Protein AF-A0A945P947-F1 (afdb_monomer_lite)

Radius of gyration: 32.96 Å; chains: 1; bounding box: 77×30×85 Å

Structure (mmCIF, N/CA/C/O backbone):
data_AF-A0A945P947-F1
#
_entry.id   AF-A0A945P947-F1
#
loop_
_atom_site.group_PDB
_atom_site.id
_atom_site.type_symbol
_atom_site.label_atom_id
_atom_site.label_alt_id
_atom_site.label_comp_id
_atom_site.label_asym_id
_atom_site.label_entity_id
_atom_site.label_seq_id
_atom_site.pdbx_PDB_ins_code
_atom_site.Cartn_x
_atom_site.Cartn_y
_atom_site.Cartn_z
_atom_site.occupancy
_atom_site.B_iso_or_equiv
_atom_site.auth_seq_id
_atom_site.auth_comp_id
_atom_site.auth_asym_id
_atom_site.auth_atom_id
_atom_site.pdbx_PDB_model_num
ATOM 1 N N . MET A 1 1 ? 54.259 -6.632 -53.628 1.00 51.34 1 MET A N 1
ATOM 2 C CA . MET A 1 1 ? 53.324 -6.296 -52.530 1.00 51.34 1 MET A CA 1
ATOM 3 C C . MET A 1 1 ? 52.257 -5.365 -53.090 1.00 51.34 1 MET A C 1
ATOM 5 O O . MET A 1 1 ? 52.629 -4.283 -53.533 1.00 51.34 1 MET A O 1
ATOM 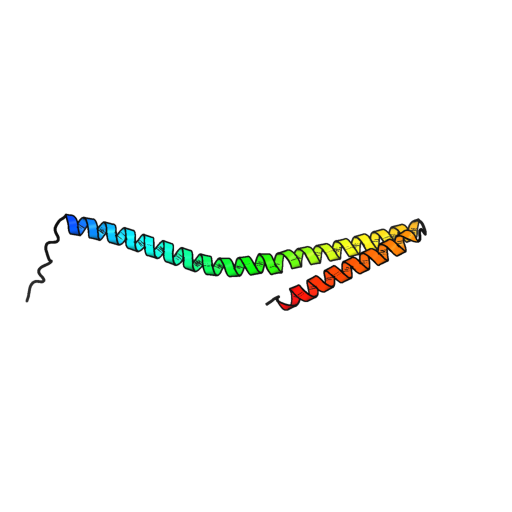9 N N . PRO A 1 2 ? 50.979 -5.766 -53.187 1.00 54.94 2 PRO A N 1
ATOM 10 C CA . PRO A 1 2 ? 49.952 -4.873 -53.705 1.00 54.94 2 PRO A CA 1
ATOM 11 C C . PRO A 1 2 ? 49.639 -3.805 -52.649 1.00 54.94 2 PRO A C 1
ATOM 13 O O . PRO A 1 2 ? 49.254 -4.112 -51.524 1.00 54.94 2 PRO A O 1
ATOM 16 N N . SER A 1 3 ? 49.869 -2.545 -53.012 1.00 59.94 3 SER A N 1
ATOM 17 C CA . SER A 1 3 ? 49.513 -1.374 -52.213 1.00 59.94 3 SER A CA 1
ATOM 18 C C . SER A 1 3 ? 47.988 -1.275 -52.119 1.00 59.94 3 SER A C 1
ATOM 20 O O . SER A 1 3 ? 47.303 -1.164 -53.139 1.00 59.94 3 SER A O 1
ATOM 22 N N . LEU A 1 4 ? 47.456 -1.336 -50.896 1.00 59.16 4 LEU A N 1
ATOM 23 C CA . LEU A 1 4 ? 46.057 -1.045 -50.591 1.00 59.16 4 LEU A CA 1
ATOM 24 C C 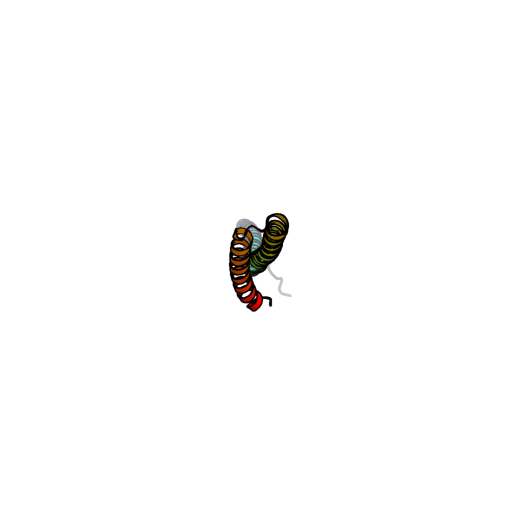. LEU A 1 4 ? 45.778 0.425 -50.931 1.00 59.16 4 LEU A C 1
ATOM 26 O O . LEU A 1 4 ? 46.050 1.331 -50.145 1.00 59.16 4 LEU A O 1
ATOM 30 N N . LYS A 1 5 ? 45.245 0.668 -52.132 1.00 57.97 5 LYS A N 1
ATOM 31 C CA . LYS A 1 5 ? 44.724 1.978 -52.525 1.00 57.97 5 LYS A CA 1
ATOM 32 C C . LYS A 1 5 ? 43.517 2.297 -51.647 1.00 57.97 5 LYS A C 1
ATOM 34 O O . LYS A 1 5 ? 42.447 1.724 -51.833 1.00 57.97 5 LYS A O 1
ATOM 39 N N . MET A 1 6 ? 43.688 3.219 -50.702 1.00 62.28 6 MET A N 1
ATOM 40 C CA . MET A 1 6 ? 42.568 3.796 -49.963 1.00 62.28 6 MET A CA 1
ATOM 41 C C . MET A 1 6 ? 41.689 4.582 -50.950 1.00 62.28 6 MET A C 1
ATOM 43 O O . MET A 1 6 ? 42.194 5.505 -51.597 1.00 62.28 6 MET A O 1
ATOM 47 N N . PRO A 1 7 ? 40.402 4.232 -51.117 1.00 63.53 7 PRO A N 1
ATOM 48 C CA . PRO A 1 7 ? 39.514 4.963 -52.011 1.00 63.53 7 PRO A CA 1
ATOM 49 C C . PRO A 1 7 ? 39.389 6.418 -51.540 1.00 63.53 7 PRO A C 1
ATOM 51 O O . PRO A 1 7 ? 39.081 6.689 -50.378 1.00 63.53 7 PRO A O 1
ATOM 54 N N . SER A 1 8 ? 39.644 7.369 -52.441 1.00 62.94 8 SER A N 1
ATOM 55 C CA . SER A 1 8 ? 39.543 8.807 -52.186 1.00 62.94 8 SER A CA 1
ATOM 56 C C . SER A 1 8 ? 38.076 9.220 -52.031 1.00 62.94 8 SER A C 1
ATOM 58 O O . SER A 1 8 ? 37.410 9.679 -52.959 1.00 62.94 8 SER A O 1
ATOM 60 N N . LEU A 1 9 ? 37.541 9.036 -50.825 1.00 60.78 9 LEU A N 1
ATOM 61 C CA . LEU A 1 9 ? 36.205 9.496 -50.466 1.00 60.78 9 LEU A CA 1
ATOM 62 C C . LEU A 1 9 ? 36.132 11.023 -50.621 1.00 60.78 9 LEU A C 1
ATOM 64 O O . LEU A 1 9 ? 36.855 11.765 -49.951 1.00 60.78 9 LEU A O 1
ATOM 68 N N . LYS A 1 10 ? 35.235 11.492 -51.500 1.00 72.94 10 LYS A N 1
ATOM 69 C CA . LYS A 1 10 ? 34.895 12.917 -51.661 1.00 72.94 10 LYS A CA 1
ATOM 70 C C . LYS A 1 10 ? 34.604 13.520 -50.279 1.00 72.94 10 LYS A C 1
ATOM 72 O O . LYS A 1 10 ? 34.010 12.848 -49.441 1.00 72.94 10 LYS A O 1
ATOM 77 N N . ILE A 1 11 ? 34.953 14.787 -50.048 1.00 73.31 11 ILE A N 1
ATOM 78 C CA . ILE A 1 11 ? 34.760 15.495 -48.759 1.00 73.31 11 ILE A CA 1
ATOM 79 C C . ILE A 1 11 ? 33.337 15.297 -48.196 1.00 73.31 11 ILE A C 1
ATOM 81 O O . ILE A 1 11 ? 33.167 15.050 -47.004 1.00 73.31 11 ILE A O 1
ATOM 85 N N . LYS A 1 12 ? 32.327 15.275 -49.077 1.00 70.81 12 LYS A N 1
ATOM 86 C CA . LYS A 1 12 ? 30.926 14.964 -48.741 1.00 70.81 12 LYS A CA 1
ATOM 87 C C . LYS A 1 12 ? 30.726 13.579 -48.093 1.00 70.81 12 LYS A C 1
ATOM 89 O O . LYS A 1 12 ? 29.933 13.454 -47.171 1.00 70.81 12 LYS A O 1
ATOM 94 N N . GLY A 1 13 ? 31.452 12.550 -48.533 1.00 75.81 13 GLY A N 1
ATOM 95 C CA . GLY A 1 13 ? 31.393 11.196 -47.968 1.00 75.81 13 GLY A CA 1
ATOM 96 C C . GLY A 1 13 ? 32.043 11.085 -46.586 1.00 75.81 13 GLY A C 1
ATOM 97 O O . GLY A 1 13 ? 31.527 10.377 -45.729 1.00 75.81 13 GLY A O 1
ATOM 98 N N . ARG A 1 14 ? 33.122 11.838 -46.332 1.00 77.00 14 ARG A N 1
ATOM 99 C CA . ARG A 1 14 ? 33.752 11.905 -44.999 1.00 77.00 14 ARG A CA 1
ATOM 100 C C . ARG A 1 14 ? 32.850 12.613 -43.984 1.00 77.00 14 ARG A C 1
ATOM 102 O O . ARG A 1 14 ? 32.738 12.148 -42.854 1.00 77.00 14 ARG A O 1
ATOM 109 N N . LEU A 1 15 ? 32.173 13.686 -44.404 1.00 85.25 15 LEU A N 1
ATOM 110 C CA . LEU A 1 15 ? 31.216 14.418 -43.567 1.00 85.25 15 LEU A CA 1
ATOM 111 C C . LEU A 1 15 ? 29.977 13.571 -43.237 1.00 85.25 15 LEU A C 1
ATOM 113 O O . LEU A 1 15 ? 29.625 13.431 -42.069 1.00 85.25 15 LEU A O 1
ATOM 117 N N . ASN A 1 16 ? 29.361 12.947 -44.246 1.00 86.50 16 ASN A N 1
ATOM 118 C CA . ASN A 1 16 ? 28.184 12.097 -44.042 1.00 86.50 16 ASN A CA 1
ATOM 119 C C . ASN A 1 16 ? 28.508 10.830 -43.240 1.00 86.50 16 ASN A C 1
ATOM 121 O O . ASN A 1 16 ? 27.675 10.384 -42.460 1.00 86.50 16 ASN A O 1
ATOM 125 N N . GLY A 1 17 ? 29.712 10.266 -43.391 1.00 87.88 17 GLY A N 1
ATOM 126 C CA . GLY A 1 17 ? 30.159 9.123 -42.592 1.00 87.88 17 GLY A CA 1
ATOM 127 C C . GLY A 1 17 ? 30.305 9.469 -41.108 1.00 87.88 17 GLY A C 1
ATOM 128 O O . GLY A 1 17 ? 29.803 8.736 -40.260 1.00 87.88 17 GLY A O 1
ATOM 129 N N . GLY A 1 18 ? 30.924 10.614 -40.794 1.00 86.44 18 GLY A N 1
ATOM 130 C CA . GLY A 1 18 ? 31.047 11.094 -39.415 1.00 86.44 18 GLY A CA 1
ATOM 131 C C . GLY A 1 18 ? 29.692 11.421 -38.786 1.00 86.44 18 GLY A C 1
ATOM 132 O O . GLY A 1 18 ? 29.398 10.970 -37.683 1.00 86.44 18 GLY A O 1
ATOM 133 N N . PHE A 1 19 ? 28.833 12.138 -39.515 1.00 91.50 19 PHE A N 1
ATOM 134 C CA . PHE A 1 19 ? 27.478 12.448 -39.055 1.00 91.50 19 PHE A CA 1
ATOM 135 C C . PHE A 1 19 ? 26.636 11.179 -38.856 1.00 91.50 19 PHE A C 1
ATOM 137 O O . PHE A 1 19 ? 25.988 11.018 -37.825 1.00 91.50 19 PHE A O 1
ATOM 144 N N . GLY A 1 20 ? 26.713 10.230 -39.792 1.00 94.31 20 GLY A N 1
ATOM 145 C CA . GLY A 1 20 ? 26.027 8.944 -39.696 1.00 94.31 20 GLY A CA 1
ATOM 146 C C . GLY A 1 20 ? 26.479 8.112 -38.496 1.00 94.31 20 GLY A C 1
ATOM 147 O O . GLY A 1 20 ? 25.640 7.518 -37.825 1.00 94.31 20 GLY A O 1
ATOM 148 N N . ALA A 1 21 ? 27.776 8.116 -38.174 1.00 93.25 21 ALA A N 1
ATOM 149 C CA . ALA A 1 21 ? 28.295 7.438 -36.988 1.00 93.25 21 ALA A CA 1
ATOM 150 C C . ALA A 1 21 ? 27.723 8.037 -35.691 1.00 93.25 21 ALA A C 1
ATOM 152 O O . ALA A 1 21 ? 27.291 7.292 -34.814 1.00 93.25 21 ALA A O 1
ATOM 153 N N . VAL A 1 22 ? 27.642 9.368 -35.591 1.00 94.81 22 VAL A N 1
ATOM 154 C CA . VAL A 1 22 ? 27.031 10.043 -34.431 1.00 94.81 22 VAL A CA 1
ATOM 155 C C . VAL A 1 22 ? 25.541 9.707 -34.322 1.00 94.81 22 VAL A C 1
ATOM 157 O O . VAL A 1 22 ? 25.075 9.347 -33.241 1.00 94.81 22 VAL A O 1
ATOM 160 N N . CYS A 1 23 ? 24.799 9.748 -35.433 1.00 95.06 23 CYS A N 1
ATOM 161 C CA . CYS A 1 23 ? 23.389 9.352 -35.458 1.00 95.06 23 CYS A CA 1
ATOM 162 C C . CYS A 1 23 ? 23.186 7.886 -35.050 1.00 95.06 23 CYS A C 1
ATOM 164 O O . CYS A 1 23 ? 22.244 7.579 -34.323 1.00 95.06 23 CYS A O 1
ATOM 166 N N . MET A 1 24 ? 24.070 6.986 -35.483 1.00 95.50 24 MET A N 1
ATOM 167 C CA . MET A 1 24 ? 24.011 5.567 -35.137 1.00 95.50 24 MET A CA 1
ATOM 168 C C . MET A 1 24 ? 24.242 5.339 -33.641 1.00 95.50 24 MET A C 1
ATOM 170 O O . MET A 1 24 ? 23.483 4.603 -33.015 1.00 95.50 24 MET A O 1
ATOM 174 N N . VAL A 1 25 ? 25.237 6.004 -33.049 1.00 96.06 25 VAL A N 1
ATOM 175 C CA . VAL A 1 25 ? 25.492 5.930 -31.601 1.00 96.06 25 VAL A CA 1
ATOM 176 C C . VAL A 1 25 ? 24.286 6.442 -30.808 1.00 96.06 25 VAL A C 1
ATOM 178 O O . VAL A 1 25 ? 23.862 5.791 -29.854 1.00 96.06 25 VAL A O 1
ATOM 181 N N . LEU A 1 26 ? 23.685 7.558 -31.235 1.00 95.81 26 LEU A N 1
ATOM 182 C CA . LEU A 1 26 ? 22.458 8.093 -30.636 1.00 95.81 26 LEU A CA 1
ATOM 183 C C . LEU A 1 26 ? 21.292 7.099 -30.716 1.00 95.81 26 LEU A C 1
ATOM 185 O O . LEU A 1 26 ? 20.617 6.869 -29.715 1.00 95.81 26 LEU A O 1
ATOM 189 N N . ALA A 1 27 ? 21.074 6.482 -31.878 1.00 95.44 27 ALA A N 1
ATOM 190 C CA . ALA A 1 27 ? 20.004 5.505 -32.068 1.00 95.44 27 ALA A CA 1
ATOM 191 C C . ALA A 1 27 ? 20.177 4.274 -31.162 1.00 95.44 27 ALA A C 1
ATOM 193 O O . ALA A 1 27 ? 19.206 3.810 -30.566 1.00 95.44 27 ALA A O 1
ATOM 194 N N . ILE A 1 28 ? 21.411 3.780 -31.012 1.00 95.88 28 ILE A N 1
ATOM 195 C CA . ILE A 1 28 ? 21.727 2.659 -30.117 1.00 95.88 28 ILE A CA 1
ATOM 196 C C . ILE A 1 28 ? 21.462 3.046 -28.660 1.00 95.88 28 ILE A C 1
ATOM 198 O O . ILE A 1 28 ? 20.789 2.299 -27.954 1.00 95.88 28 ILE A O 1
ATOM 202 N N . LEU A 1 29 ? 21.931 4.216 -28.216 1.00 94.56 29 LEU A N 1
ATOM 203 C CA . LEU A 1 29 ? 21.714 4.700 -26.847 1.00 94.56 29 LEU A CA 1
ATOM 204 C C . LEU A 1 29 ? 20.226 4.806 -26.503 1.00 94.56 29 LEU A C 1
ATOM 206 O O . LEU A 1 29 ? 19.789 4.315 -25.461 1.00 94.56 29 LEU A O 1
ATOM 210 N N . VAL A 1 30 ? 19.438 5.412 -27.392 1.00 93.62 30 VAL A N 1
ATOM 211 C CA . VAL A 1 30 ? 17.986 5.530 -27.213 1.00 93.62 30 VAL A CA 1
ATOM 212 C C . VAL A 1 30 ? 17.327 4.149 -27.196 1.00 93.62 30 VAL A C 1
ATOM 214 O O . VAL A 1 30 ? 16.492 3.886 -26.334 1.00 93.62 30 VAL A O 1
ATOM 217 N N . GLY A 1 31 ? 17.733 3.242 -28.088 1.00 92.19 31 GLY A N 1
ATOM 218 C CA . GLY A 1 31 ? 17.222 1.870 -28.125 1.00 92.19 31 GLY A CA 1
ATOM 219 C C . GLY A 1 31 ? 17.483 1.097 -26.829 1.00 92.19 31 GLY A C 1
ATOM 220 O O . GLY A 1 31 ? 16.561 0.490 -26.284 1.00 92.19 31 GLY A O 1
ATOM 221 N N . VAL A 1 32 ? 18.707 1.171 -26.296 1.00 89.31 32 VAL A N 1
ATOM 222 C CA . VAL A 1 32 ? 19.071 0.555 -25.007 1.00 89.31 32 VAL A CA 1
ATOM 223 C C . VAL A 1 32 ? 18.248 1.158 -23.868 1.00 89.31 32 VAL A C 1
ATOM 225 O O . VAL A 1 32 ? 17.693 0.421 -23.058 1.00 89.31 32 VAL A O 1
ATOM 228 N N . THR A 1 33 ? 18.084 2.482 -23.857 1.00 87.31 33 THR A N 1
ATOM 229 C CA . THR A 1 33 ? 17.301 3.188 -22.831 1.00 87.31 33 THR A CA 1
ATOM 230 C C . THR A 1 33 ? 15.839 2.727 -22.827 1.00 87.31 33 THR A C 1
ATOM 232 O O . THR A 1 33 ? 15.279 2.434 -21.774 1.00 87.31 33 THR A O 1
ATOM 235 N N . ILE A 1 34 ? 15.210 2.598 -24.001 1.00 85.38 34 ILE A N 1
ATOM 236 C CA . ILE A 1 34 ? 13.826 2.108 -24.124 1.00 85.38 34 ILE A CA 1
ATOM 237 C C . ILE A 1 34 ? 13.704 0.654 -23.638 1.00 85.38 34 ILE A C 1
ATOM 239 O O . ILE A 1 34 ? 12.718 0.293 -22.982 1.00 85.38 34 ILE A O 1
ATOM 243 N N . TRP A 1 35 ? 14.704 -0.181 -23.927 1.00 83.12 35 TRP A N 1
ATOM 244 C CA . TRP A 1 35 ? 14.736 -1.562 -23.450 1.00 83.12 35 TRP A CA 1
ATOM 245 C C . TRP A 1 35 ? 14.812 -1.610 -21.917 1.00 83.12 35 TRP A C 1
ATOM 247 O O . TRP A 1 35 ? 13.988 -2.277 -21.285 1.00 83.12 35 TRP A O 1
ATOM 257 N N . GLU A 1 36 ? 15.722 -0.856 -21.298 1.00 75.69 36 GLU A N 1
ATOM 258 C CA . GLU A 1 36 ? 15.841 -0.798 -19.836 1.00 75.69 36 GLU A CA 1
ATOM 259 C C . GLU A 1 36 ? 14.559 -0.284 -19.167 1.00 75.69 36 GLU A C 1
ATOM 261 O O . GLU A 1 36 ? 14.080 -0.890 -18.205 1.00 75.69 36 GLU A O 1
ATOM 266 N N . ILE A 1 37 ? 13.935 0.765 -19.718 1.00 73.94 37 ILE A N 1
ATOM 267 C CA . ILE A 1 37 ? 12.666 1.315 -19.211 1.00 73.94 37 ILE A CA 1
ATOM 268 C C . ILE A 1 37 ? 11.560 0.251 -19.199 1.00 73.94 37 ILE A C 1
ATOM 270 O O . ILE A 1 37 ? 10.776 0.179 -18.251 1.00 73.94 37 ILE A O 1
ATOM 274 N N . SER A 1 38 ? 11.518 -0.626 -20.203 1.00 69.69 38 SER A N 1
ATOM 275 C CA . SER A 1 38 ? 10.533 -1.714 -20.266 1.00 69.69 38 SER A CA 1
ATOM 276 C C . SER A 1 38 ? 10.729 -2.755 -19.151 1.00 69.69 38 SER A C 1
ATOM 278 O O . SER A 1 38 ? 9.762 -3.365 -18.688 1.00 69.69 38 SER A O 1
ATOM 280 N N . GLY A 1 39 ? 11.966 -2.947 -18.679 1.00 62.56 39 GLY A N 1
ATOM 281 C CA . GLY A 1 39 ? 12.270 -3.750 -17.490 1.00 62.56 39 GLY A CA 1
ATOM 282 C C . GLY A 1 39 ? 11.858 -3.051 -16.190 1.00 62.56 39 GLY A C 1
ATOM 283 O O . GLY A 1 39 ? 11.255 -3.674 -15.314 1.00 62.56 39 GLY A O 1
ATOM 284 N N . VAL A 1 40 ? 12.105 -1.741 -16.093 1.00 61.47 40 VAL A N 1
ATOM 285 C CA . VAL A 1 40 ? 11.743 -0.913 -14.929 1.00 61.47 40 VAL A CA 1
ATOM 286 C C . VAL A 1 40 ? 10.227 -0.811 -14.749 1.00 61.47 40 VAL A C 1
ATOM 288 O O . VAL A 1 40 ? 9.747 -0.888 -13.618 1.00 61.47 40 VAL A O 1
ATOM 291 N N . ALA A 1 41 ? 9.455 -0.718 -15.833 1.00 60.06 41 ALA A N 1
ATOM 292 C CA . ALA A 1 41 ? 7.993 -0.660 -15.776 1.00 60.06 41 ALA A CA 1
ATOM 293 C C . ALA A 1 41 ? 7.381 -1.877 -1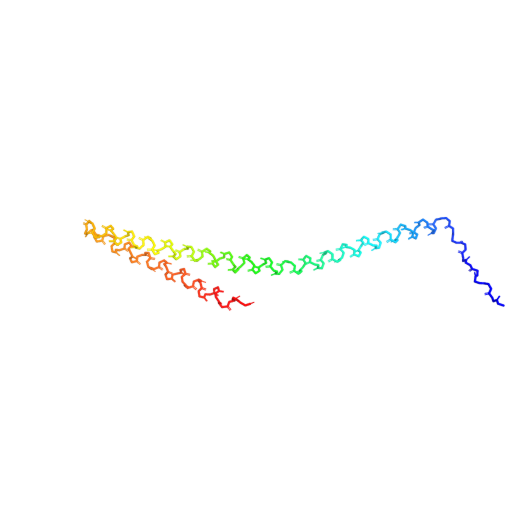5.053 1.00 60.06 41 ALA A C 1
ATOM 295 O O . ALA A 1 41 ? 6.482 -1.718 -14.227 1.00 60.06 41 ALA A O 1
ATOM 296 N N . LYS A 1 42 ? 7.924 -3.083 -15.275 1.00 58.34 42 LYS A N 1
ATOM 297 C CA . LYS A 1 42 ? 7.466 -4.318 -14.607 1.00 58.34 42 LYS A CA 1
ATOM 298 C C . LYS A 1 42 ? 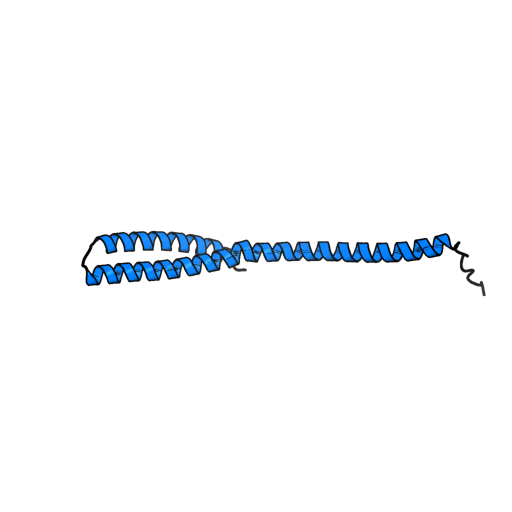7.763 -4.329 -13.104 1.00 58.34 42 LYS A C 1
ATOM 300 O O . LYS A 1 42 ? 6.984 -4.877 -12.326 1.00 58.34 42 LYS A O 1
ATOM 305 N N . ILE A 1 43 ? 8.875 -3.725 -12.687 1.00 59.25 43 ILE A N 1
ATOM 306 C CA . ILE A 1 43 ? 9.246 -3.599 -11.269 1.00 59.25 43 ILE A CA 1
ATOM 307 C C . ILE A 1 43 ? 8.370 -2.544 -10.587 1.00 59.25 43 ILE A C 1
ATOM 309 O O . ILE A 1 43 ? 7.876 -2.774 -9.484 1.00 59.25 43 ILE A O 1
ATOM 313 N N . ASN A 1 44 ? 8.128 -1.416 -11.260 1.00 56.22 44 ASN A N 1
ATOM 314 C CA . ASN A 1 44 ? 7.272 -0.345 -10.751 1.00 56.22 44 ASN A CA 1
ATOM 315 C C . ASN A 1 44 ? 5.832 -0.837 -10.533 1.00 56.22 44 ASN A C 1
ATOM 317 O O . ASN A 1 44 ? 5.248 -0.586 -9.482 1.00 56.22 44 ASN A O 1
ATOM 321 N N . GLN A 1 45 ? 5.313 -1.646 -11.462 1.00 59.56 45 GLN A N 1
ATOM 322 C CA . GLN A 1 45 ? 3.991 -2.255 -11.341 1.00 59.56 45 GLN A CA 1
ATOM 323 C C . GLN A 1 45 ? 3.873 -3.158 -10.099 1.00 59.56 45 GLN A C 1
ATOM 325 O O . GLN A 1 45 ? 2.926 -3.021 -9.335 1.00 59.56 45 GLN A O 1
ATOM 330 N N . ARG A 1 46 ? 4.880 -3.995 -9.793 1.00 59.53 46 ARG A N 1
ATOM 331 C CA . ARG A 1 46 ? 4.890 -4.788 -8.543 1.00 59.53 46 ARG A CA 1
ATOM 332 C C . ARG A 1 46 ? 4.944 -3.925 -7.277 1.00 59.53 46 ARG A C 1
ATOM 334 O O . ARG A 1 46 ? 4.399 -4.314 -6.248 1.00 59.53 46 ARG A O 1
ATOM 341 N N . ILE A 1 47 ? 5.621 -2.776 -7.308 1.00 57.97 47 ILE A N 1
ATOM 342 C CA . ILE A 1 47 ? 5.689 -1.876 -6.146 1.00 57.97 47 ILE A CA 1
ATOM 343 C C . ILE A 1 47 ? 4.318 -1.244 -5.885 1.00 57.97 47 ILE A C 1
ATOM 345 O O . ILE A 1 47 ? 3.854 -1.260 -4.741 1.00 57.97 47 ILE A O 1
ATOM 349 N N . VAL A 1 48 ? 3.668 -0.739 -6.934 1.00 61.06 48 VAL A N 1
ATOM 350 C CA . VAL A 1 48 ? 2.358 -0.083 -6.843 1.00 61.06 48 VAL A CA 1
ATOM 351 C C . VAL A 1 48 ? 1.255 -1.084 -6.499 1.00 61.06 48 VAL A C 1
ATOM 353 O O . VAL A 1 48 ? 0.476 -0.824 -5.587 1.00 61.06 48 VAL A O 1
ATOM 356 N N . ASP A 1 49 ? 1.235 -2.251 -7.140 1.00 63.34 49 ASP A N 1
ATOM 357 C CA . ASP A 1 49 ? 0.117 -3.195 -7.013 1.00 63.34 49 ASP A CA 1
ATOM 358 C C . ASP A 1 49 ? 0.229 -4.121 -5.794 1.00 63.34 49 ASP A C 1
ATOM 360 O O . ASP A 1 49 ? -0.759 -4.734 -5.393 1.00 63.34 49 ASP A O 1
ATOM 364 N N . LEU A 1 50 ? 1.410 -4.223 -5.173 1.00 63.91 50 LEU A N 1
ATOM 365 C CA . LEU A 1 50 ? 1.635 -5.151 -4.063 1.00 63.91 50 LEU A CA 1
ATOM 366 C C . LEU A 1 50 ? 2.095 -4.461 -2.778 1.00 63.91 50 LEU A C 1
ATOM 368 O O . LEU A 1 50 ? 1.506 -4.672 -1.719 1.00 63.91 50 LEU A O 1
ATOM 372 N N . ARG A 1 51 ? 3.141 -3.626 -2.830 1.00 67.69 51 ARG A N 1
ATOM 373 C CA . ARG A 1 51 ? 3.779 -3.089 -1.611 1.00 67.69 51 ARG A CA 1
ATOM 374 C C . ARG A 1 51 ? 3.014 -1.919 -1.002 1.00 67.69 51 ARG A C 1
ATOM 376 O O . ARG A 1 51 ? 2.896 -1.846 0.224 1.00 67.69 51 ARG A O 1
ATOM 383 N N . VAL A 1 52 ? 2.465 -1.042 -1.841 1.00 75.25 52 VAL A N 1
ATOM 384 C CA . VAL A 1 52 ? 1.597 0.062 -1.405 1.00 75.25 52 VAL A CA 1
ATOM 385 C C . VAL A 1 52 ? 0.317 -0.467 -0.740 1.00 75.25 52 VAL A C 1
ATOM 387 O O . VAL A 1 52 ? 0.086 -0.119 0.422 1.00 75.25 52 VAL A O 1
ATOM 390 N N . PRO A 1 53 ? -0.481 -1.355 -1.373 1.00 73.75 53 PRO A N 1
ATOM 391 C CA . PRO A 1 53 ? -1.700 -1.859 -0.747 1.00 73.75 53 PRO A CA 1
ATOM 392 C C . PRO A 1 53 ? -1.422 -2.750 0.471 1.00 73.75 53 PRO A C 1
ATOM 394 O O . PRO A 1 53 ? -2.182 -2.688 1.432 1.00 73.75 53 PRO A O 1
ATOM 397 N N . THR A 1 54 ? -0.310 -3.497 0.510 1.00 78.31 54 THR A N 1
ATOM 398 C CA . THR A 1 54 ? 0.086 -4.275 1.705 1.00 78.31 54 THR A CA 1
ATOM 399 C C . THR A 1 54 ? 0.394 -3.360 2.896 1.00 78.31 54 THR A C 1
ATOM 401 O O . THR A 1 54 ? -0.054 -3.604 4.018 1.00 78.31 54 THR A O 1
ATOM 404 N N . SER A 1 55 ? 1.118 -2.261 2.668 1.00 79.19 55 SER A N 1
ATOM 405 C CA . SER A 1 55 ? 1.403 -1.275 3.720 1.00 79.19 55 SER A CA 1
ATOM 406 C C . SER A 1 55 ? 0.125 -0.583 4.200 1.00 79.19 55 SER A C 1
ATOM 408 O O . SER A 1 55 ? -0.108 -0.474 5.404 1.00 79.19 55 SER A O 1
ATOM 410 N N . ALA A 1 56 ? -0.745 -0.178 3.271 1.00 83.31 56 ALA A N 1
ATOM 411 C CA . ALA A 1 56 ? -2.025 0.447 3.588 1.00 83.31 56 ALA A CA 1
ATOM 412 C C . ALA A 1 56 ? -2.956 -0.492 4.375 1.00 83.31 56 ALA A C 1
ATOM 414 O O . ALA A 1 56 ? -3.540 -0.080 5.376 1.00 83.31 56 ALA A O 1
ATOM 415 N N . ALA A 1 57 ? -3.047 -1.766 3.980 1.00 82.62 57 ALA A N 1
ATOM 416 C CA . ALA A 1 57 ? -3.827 -2.771 4.697 1.00 82.62 57 ALA A CA 1
ATOM 417 C C . ALA A 1 57 ? -3.270 -3.022 6.111 1.00 82.62 57 ALA A C 1
ATOM 419 O O . ALA A 1 57 ? -4.040 -3.121 7.064 1.00 82.62 57 ALA A O 1
ATOM 420 N N . SER A 1 58 ? -1.944 -3.037 6.281 1.00 82.75 58 SER A N 1
ATOM 421 C CA . SER A 1 58 ? -1.310 -3.186 7.601 1.00 82.75 58 SER A CA 1
ATOM 422 C C . SER A 1 58 ? -1.646 -2.012 8.528 1.00 82.75 58 SER A C 1
ATOM 424 O O . SER A 1 58 ? -2.047 -2.214 9.674 1.00 82.75 58 SER A O 1
ATOM 426 N N . LEU A 1 59 ? -1.550 -0.779 8.019 1.00 87.31 59 LEU A N 1
ATOM 427 C CA . LEU A 1 59 ? -1.952 0.425 8.753 1.00 87.31 59 LEU A CA 1
ATOM 428 C C . LEU A 1 59 ? -3.449 0.409 9.091 1.00 87.31 59 LEU A C 1
ATOM 430 O O . LEU A 1 59 ? -3.835 0.773 10.202 1.00 87.31 59 LEU A O 1
ATOM 434 N N . GLY A 1 60 ? -4.284 -0.065 8.164 1.00 87.75 60 GLY A N 1
ATOM 435 C CA . GLY A 1 60 ? -5.715 -0.263 8.374 1.00 87.75 60 GLY A CA 1
ATOM 436 C C . GLY A 1 60 ? -6.019 -1.203 9.544 1.00 87.75 60 GLY A C 1
ATOM 437 O O . GLY A 1 60 ? -6.834 -0.858 10.399 1.00 87.75 60 GLY A O 1
ATOM 438 N N . MET A 1 61 ? -5.320 -2.341 9.650 1.00 88.94 61 MET A N 1
ATOM 439 C CA . MET A 1 61 ? -5.477 -3.257 10.790 1.00 88.94 61 MET A CA 1
ATOM 440 C C . MET A 1 61 ? -5.095 -2.596 12.115 1.00 88.94 6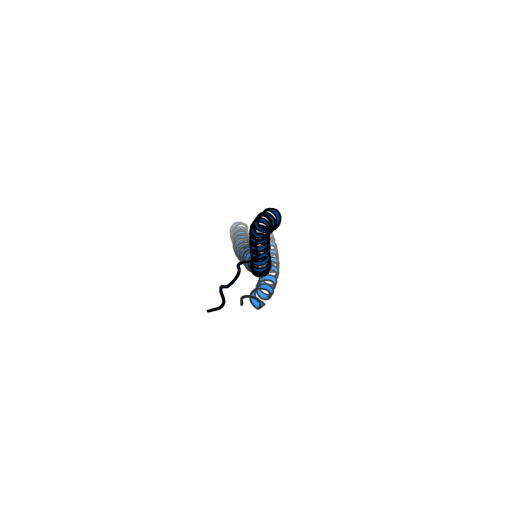1 MET A C 1
ATOM 442 O O . MET A 1 61 ? -5.846 -2.694 13.083 1.00 88.94 61 MET A O 1
ATOM 446 N N . VAL A 1 62 ? -3.958 -1.892 12.173 1.00 91.31 62 VAL A N 1
ATOM 447 C CA . VAL A 1 62 ? -3.510 -1.200 13.397 1.00 91.31 62 VAL A CA 1
ATOM 448 C C . VAL A 1 62 ? -4.521 -0.134 13.825 1.00 91.31 62 VAL A C 1
ATOM 450 O O . VAL A 1 62 ? -4.863 -0.041 15.006 1.00 91.31 62 VAL A O 1
ATOM 453 N N . ASN A 1 63 ? -5.053 0.633 12.873 1.00 92.31 63 ASN A N 1
ATOM 454 C CA . ASN A 1 63 ? -6.105 1.611 13.142 1.00 92.31 63 ASN A CA 1
ATOM 455 C C . ASN A 1 63 ? -7.379 0.945 13.671 1.00 92.31 63 ASN A C 1
ATOM 457 O O . ASN A 1 63 ? -7.920 1.399 14.679 1.00 92.31 63 ASN A O 1
ATOM 461 N N . GLY A 1 64 ? -7.821 -0.155 13.057 1.00 90.38 64 GLY A N 1
ATOM 462 C CA . GLY A 1 64 ? -8.964 -0.933 13.533 1.00 90.38 64 GLY A CA 1
ATOM 463 C C . GLY A 1 64 ? -8.758 -1.460 14.956 1.00 90.38 64 GLY A C 1
ATOM 464 O O . GLY A 1 64 ? -9.632 -1.308 15.807 1.00 90.38 64 GLY A O 1
ATOM 465 N N . LEU A 1 65 ? -7.584 -2.014 15.268 1.00 92.19 65 LEU A N 1
ATOM 466 C CA . LEU A 1 65 ? -7.259 -2.494 16.616 1.00 92.19 65 LEU A CA 1
ATOM 467 C C . LEU A 1 65 ? -7.308 -1.364 17.651 1.00 92.19 65 LEU A C 1
ATOM 469 O O . LEU A 1 65 ? -7.917 -1.522 18.712 1.00 92.19 65 LEU A O 1
ATOM 473 N N . ASN A 1 66 ? -6.727 -0.207 17.330 1.00 95.38 66 ASN A N 1
ATOM 474 C CA . ASN A 1 66 ? -6.762 0.969 18.198 1.00 95.38 66 ASN A CA 1
ATOM 475 C C . ASN A 1 66 ? -8.188 1.506 18.385 1.00 95.38 66 ASN A C 1
ATOM 477 O O . ASN A 1 66 ? -8.579 1.813 19.512 1.00 95.38 66 ASN A O 1
ATOM 481 N N . ALA A 1 67 ? -8.993 1.564 17.322 1.00 93.00 67 ALA A N 1
ATOM 482 C CA . ALA A 1 67 ? -10.395 1.966 17.397 1.00 93.00 67 ALA A CA 1
ATOM 483 C C . ALA A 1 67 ? -11.218 0.982 18.246 1.00 93.00 67 ALA A C 1
ATOM 485 O O . ALA A 1 67 ? -12.001 1.389 19.105 1.00 93.00 67 ALA A O 1
ATOM 486 N N . SER A 1 68 ? -10.995 -0.321 18.067 1.00 93.56 68 SER A N 1
ATOM 487 C CA . SER A 1 68 ? -11.639 -1.389 18.835 1.00 93.56 68 SER A CA 1
ATOM 488 C C . SER A 1 68 ? -11.290 -1.278 20.323 1.00 93.56 68 SER A C 1
ATOM 490 O O . SER A 1 68 ? -12.158 -1.433 21.190 1.00 93.56 68 SER A O 1
ATOM 492 N N . LEU A 1 69 ? -10.028 -0.967 20.639 1.00 94.44 69 LEU A N 1
ATOM 493 C CA . LEU A 1 69 ? -9.550 -0.705 21.996 1.00 94.44 69 LEU A CA 1
ATOM 494 C C . LEU A 1 69 ? -10.159 0.573 22.590 1.00 94.44 69 LEU A C 1
ATOM 496 O O . LEU A 1 69 ? -10.554 0.567 23.755 1.00 94.44 69 LEU A O 1
ATOM 500 N N . ALA A 1 70 ? -10.276 1.648 21.809 1.00 95.38 70 ALA A N 1
ATOM 501 C CA . ALA A 1 70 ? -10.936 2.879 22.236 1.00 95.38 70 ALA A CA 1
ATOM 502 C C . ALA A 1 70 ? -12.418 2.637 22.565 1.00 95.38 70 ALA A C 1
ATOM 504 O O . ALA A 1 70 ? -12.880 3.061 23.623 1.00 95.38 70 ALA A O 1
ATOM 505 N N . ALA A 1 71 ? -13.131 1.876 21.728 1.00 93.56 71 ALA A N 1
ATOM 506 C CA . ALA A 1 71 ? -14.514 1.484 21.988 1.00 93.56 71 ALA A CA 1
ATOM 507 C C . ALA A 1 71 ? -14.635 0.651 23.275 1.00 93.56 71 ALA A C 1
ATOM 509 O O . ALA A 1 71 ? -15.500 0.911 24.107 1.00 93.56 71 ALA A O 1
ATOM 510 N N . LEU A 1 72 ? -13.725 -0.304 23.501 1.00 93.69 72 LEU A N 1
ATOM 511 C CA . LEU A 1 72 ? -13.704 -1.082 24.742 1.00 93.69 72 LEU A CA 1
ATOM 512 C C . LEU A 1 72 ? -13.484 -0.194 25.975 1.00 93.69 72 LEU A C 1
ATOM 514 O O . LEU A 1 72 ? -14.209 -0.322 26.958 1.00 93.69 72 LEU A O 1
ATOM 518 N N . ARG A 1 73 ? -12.517 0.727 25.919 1.00 96.38 73 ARG A N 1
ATOM 519 C CA . ARG A 1 73 ? -12.261 1.680 27.009 1.00 96.38 73 ARG A CA 1
ATOM 520 C C . ARG A 1 73 ? -13.480 2.570 27.269 1.00 96.38 73 ARG A C 1
ATOM 522 O O . ARG A 1 73 ? -13.872 2.732 28.420 1.00 96.38 73 ARG A O 1
ATOM 529 N N . GLY A 1 74 ? -14.118 3.081 26.214 1.00 94.25 74 GLY A N 1
ATOM 530 C CA . GLY A 1 74 ? -15.359 3.855 26.310 1.00 94.25 74 GLY A CA 1
ATOM 531 C C . GLY A 1 74 ? -16.488 3.067 26.977 1.00 94.25 74 GLY A C 1
ATOM 532 O O . GLY A 1 74 ? -17.161 3.587 27.870 1.00 94.25 74 GLY A O 1
ATOM 533 N N . PHE A 1 75 ? -16.641 1.787 26.624 1.00 95.62 75 PHE A N 1
ATOM 534 C CA . PHE A 1 75 ? -17.598 0.889 27.270 1.00 95.62 75 PHE A CA 1
ATOM 535 C C . PHE A 1 75 ? -17.300 0.700 28.760 1.00 95.62 75 PHE A C 1
ATOM 537 O O . PHE A 1 75 ? -18.211 0.794 29.572 1.00 95.62 75 PHE A O 1
ATOM 544 N N . MET A 1 76 ? -16.041 0.459 29.135 1.00 95.00 76 MET A N 1
ATOM 545 C CA . MET A 1 76 ? -15.667 0.227 30.535 1.00 95.00 76 MET A CA 1
ATOM 546 C C . MET A 1 76 ? -15.940 1.437 31.437 1.00 95.00 76 MET A C 1
ATOM 548 O O . MET A 1 76 ? -16.287 1.254 32.598 1.00 95.00 76 MET A O 1
ATOM 552 N N . ILE A 1 77 ? -15.794 2.657 30.912 1.00 96.44 77 ILE A N 1
ATOM 553 C CA . ILE A 1 77 ? -16.011 3.894 31.678 1.00 96.44 77 ILE A CA 1
ATOM 554 C C . ILE A 1 77 ? -17.500 4.244 31.771 1.00 96.44 77 ILE A C 1
ATOM 556 O O . ILE A 1 77 ? -17.968 4.690 32.813 1.00 96.44 77 ILE A O 1
ATOM 560 N N . THR A 1 78 ? -18.247 4.075 30.678 1.00 95.25 78 THR A N 1
ATOM 561 C CA . THR A 1 78 ? -19.626 4.587 30.572 1.00 95.25 78 THR A CA 1
ATOM 562 C C . THR A 1 78 ? -20.703 3.517 30.727 1.00 95.25 78 THR A C 1
ATOM 564 O O . THR A 1 78 ? -21.869 3.848 30.914 1.00 95.25 78 THR A O 1
ATOM 567 N N . GLY A 1 79 ? -20.356 2.238 30.562 1.00 93.25 79 GLY A N 1
ATOM 568 C CA . GLY A 1 79 ? -21.312 1.135 30.449 1.00 93.25 79 GLY A CA 1
ATOM 569 C C . GLY A 1 79 ? -22.210 1.199 29.206 1.00 93.25 79 GLY A C 1
ATOM 570 O O . GLY A 1 79 ? -23.103 0.365 29.063 1.00 93.25 79 GLY A O 1
ATOM 571 N N . ASN A 1 80 ? -22.005 2.162 28.297 1.00 94.62 80 ASN A N 1
ATOM 572 C CA . ASN A 1 80 ? -22.920 2.407 27.187 1.00 94.62 80 ASN A CA 1
ATOM 573 C C . ASN A 1 80 ? -22.836 1.278 26.135 1.00 94.62 80 ASN A C 1
ATOM 575 O O . ASN A 1 80 ? -21.791 1.116 25.495 1.00 94.62 80 ASN A O 1
ATOM 579 N N . PRO A 1 81 ? -23.925 0.525 25.881 1.00 93.19 81 PRO A N 1
ATOM 580 C CA . PRO A 1 81 ? -23.921 -0.597 24.942 1.00 93.19 81 PRO A CA 1
ATOM 581 C C . PRO A 1 81 ? -23.608 -0.200 23.491 1.00 93.19 81 PRO A C 1
ATOM 583 O O . PRO A 1 81 ? -23.184 -1.062 22.720 1.00 93.19 81 PRO A O 1
ATOM 586 N N . ALA A 1 82 ? -23.739 1.078 23.116 1.00 93.38 82 ALA A N 1
ATOM 587 C CA . ALA A 1 82 ? -23.347 1.577 21.798 1.00 93.38 82 ALA A CA 1
ATOM 588 C C . ALA A 1 82 ? -21.879 1.252 21.468 1.00 93.38 82 ALA A C 1
ATOM 590 O O . ALA A 1 82 ? -21.564 0.869 20.344 1.00 93.38 82 ALA A O 1
ATOM 591 N N . PHE A 1 83 ? -20.988 1.286 22.463 1.00 91.94 83 PHE A N 1
ATOM 592 C CA . PHE A 1 83 ? -19.582 0.927 22.276 1.00 91.94 83 PHE A CA 1
ATOM 593 C C . PHE A 1 83 ? -19.370 -0.558 21.940 1.00 91.94 83 PHE A C 1
ATOM 595 O O . PHE A 1 83 ? -18.405 -0.898 21.255 1.00 91.94 83 PHE A O 1
ATOM 602 N N . LYS A 1 84 ? -20.275 -1.457 22.359 1.00 90.25 84 LYS A N 1
ATOM 603 C CA . LYS A 1 84 ? -20.234 -2.869 21.940 1.00 90.25 84 LYS A CA 1
ATOM 604 C C . LYS A 1 84 ? -20.591 -3.017 20.464 1.00 90.25 84 LYS A C 1
ATOM 606 O O . LYS A 1 84 ? -19.909 -3.751 19.755 1.00 90.25 84 LYS A O 1
ATOM 611 N N . GLN A 1 85 ? -21.621 -2.303 20.006 1.00 92.81 85 GLN A N 1
ATOM 612 C CA . GLN A 1 85 ? -22.015 -2.295 18.593 1.00 92.81 85 GLN A CA 1
ATOM 613 C C . GLN A 1 85 ? -20.912 -1.686 17.723 1.00 92.81 85 GLN A C 1
ATOM 615 O O . GLN A 1 85 ? -20.526 -2.274 16.717 1.00 92.81 85 GLN A O 1
ATOM 620 N N . GLN A 1 86 ? -20.330 -0.568 18.165 1.00 91.06 86 GLN A N 1
ATOM 621 C CA . GLN A 1 86 ? -19.200 0.067 17.492 1.00 91.06 86 GLN A CA 1
ATOM 622 C C . GLN A 1 86 ? -18.004 -0.884 17.385 1.00 91.06 86 GLN A C 1
ATOM 624 O O . GLN A 1 86 ? -17.409 -1.015 16.320 1.00 91.06 86 GLN A O 1
ATOM 629 N N . ARG A 1 87 ? -17.668 -1.598 18.466 1.00 90.56 87 ARG A N 1
ATOM 630 C CA . ARG A 1 87 ? -16.593 -2.593 18.449 1.00 90.56 87 ARG A CA 1
ATOM 631 C C . ARG A 1 87 ? -16.876 -3.728 17.460 1.00 90.56 87 ARG A C 1
ATOM 633 O O . ARG A 1 87 ? -15.956 -4.134 16.761 1.00 90.56 87 ARG A O 1
ATOM 640 N N . ALA A 1 88 ? -18.112 -4.226 17.388 1.00 92.00 88 ALA A N 1
ATOM 641 C CA . ALA A 1 88 ? -18.494 -5.264 16.428 1.00 92.00 88 ALA A CA 1
ATOM 642 C C . ALA A 1 88 ? -18.356 -4.787 14.971 1.00 92.00 88 ALA A C 1
ATOM 644 O O . ALA A 1 88 ? -17.805 -5.513 14.149 1.00 92.00 88 ALA A O 1
ATOM 645 N N . ALA A 1 89 ? -18.769 -3.549 14.677 1.00 92.75 89 ALA A N 1
ATOM 646 C CA . ALA A 1 89 ? -18.579 -2.940 13.360 1.00 92.75 89 ALA A CA 1
ATOM 647 C C . ALA A 1 89 ? -17.088 -2.824 12.994 1.00 92.75 89 ALA A C 1
ATOM 649 O O . ALA A 1 89 ? -16.684 -3.257 11.921 1.00 92.75 89 ALA A O 1
ATOM 650 N N . ILE A 1 90 ? -16.250 -2.356 13.926 1.00 93.25 90 ILE A N 1
ATOM 651 C CA . ILE A 1 90 ? -14.797 -2.255 13.715 1.00 93.25 90 ILE A CA 1
ATOM 652 C C . ILE A 1 90 ? -14.169 -3.626 13.419 1.00 93.25 90 ILE A C 1
ATOM 654 O O . ILE A 1 90 ? -13.281 -3.722 12.577 1.00 93.25 90 ILE A O 1
ATOM 658 N N . TRP A 1 91 ? -14.608 -4.696 14.089 1.00 92.81 91 TRP A N 1
ATOM 659 C CA . TRP A 1 91 ? -14.113 -6.047 13.795 1.00 92.81 91 TRP A CA 1
ATOM 660 C C . TRP A 1 91 ? -14.529 -6.537 12.406 1.00 92.81 91 TRP A C 1
ATOM 662 O O . TRP A 1 91 ? -13.696 -7.111 11.712 1.00 92.81 91 TRP A O 1
ATOM 672 N N . SER A 1 92 ? -15.750 -6.228 11.962 1.00 93.69 92 SER A N 1
ATOM 673 C CA . SER A 1 92 ? -16.179 -6.507 10.586 1.00 93.69 92 SER A CA 1
ATOM 674 C C . SER A 1 92 ? -15.298 -5.792 9.550 1.00 93.69 92 SER A C 1
ATOM 676 O O . SER A 1 92 ? -14.969 -6.372 8.515 1.00 93.69 92 SER A O 1
ATOM 678 N N . ASP A 1 93 ? -14.879 -4.554 9.824 1.00 90.62 93 ASP A N 1
ATOM 679 C CA . ASP A 1 93 ? -13.973 -3.810 8.940 1.00 90.62 93 ASP A CA 1
ATOM 680 C C . ASP A 1 93 ? -12.565 -4.432 8.916 1.00 90.62 93 ASP A C 1
ATOM 682 O O . ASP A 1 93 ? -11.959 -4.578 7.850 1.00 90.62 93 ASP A O 1
ATOM 686 N N . ILE A 1 94 ? -12.047 -4.851 10.081 1.00 90.62 94 ILE A N 1
ATOM 687 C CA . ILE A 1 94 ? -10.763 -5.564 10.193 1.00 90.62 94 ILE A CA 1
ATOM 688 C C . ILE A 1 94 ? -10.795 -6.872 9.396 1.00 90.62 94 ILE A C 1
ATOM 690 O O . ILE A 1 94 ? -9.820 -7.173 8.708 1.00 90.62 94 ILE A O 1
ATOM 694 N N . ASP A 1 95 ? -11.899 -7.621 9.436 1.00 91.62 95 ASP A N 1
ATOM 695 C CA . ASP A 1 95 ? -12.055 -8.861 8.668 1.00 91.62 95 ASP A CA 1
ATOM 696 C C . ASP A 1 95 ? -11.978 -8.604 7.155 1.00 91.62 95 ASP A C 1
ATOM 698 O O . ASP A 1 95 ? -11.314 -9.346 6.424 1.00 91.62 95 ASP A O 1
ATOM 702 N N . GLY A 1 96 ? -12.570 -7.502 6.679 1.00 90.25 96 GLY A N 1
ATOM 703 C CA . GLY A 1 96 ? -12.446 -7.062 5.287 1.00 90.25 96 GLY A CA 1
ATOM 704 C C . GLY A 1 96 ? -11.005 -6.705 4.901 1.00 90.25 96 GLY A C 1
ATOM 705 O O . GLY A 1 96 ? -10.508 -7.124 3.851 1.00 90.25 96 GLY A O 1
ATOM 706 N N . ILE A 1 97 ? -10.295 -5.977 5.768 1.00 88.00 97 ILE A N 1
ATOM 707 C CA . ILE A 1 97 ? -8.880 -5.628 5.564 1.00 88.00 97 ILE A CA 1
ATOM 708 C C . ILE A 1 97 ? -8.004 -6.887 5.562 1.00 88.00 97 ILE A C 1
ATOM 710 O O . ILE A 1 97 ? -7.113 -7.020 4.720 1.00 88.00 97 ILE A O 1
ATOM 714 N N . LYS A 1 98 ? -8.277 -7.839 6.459 1.00 87.06 98 LYS A N 1
ATOM 715 C CA . LYS A 1 98 ? -7.596 -9.134 6.523 1.00 87.06 98 LYS A CA 1
ATOM 716 C C . LYS A 1 98 ? -7.803 -9.941 5.246 1.00 87.06 98 LYS A C 1
ATOM 718 O O . LYS A 1 98 ? -6.823 -10.420 4.687 1.00 87.06 98 LYS A O 1
ATOM 723 N N . ALA A 1 99 ? -9.026 -10.022 4.727 1.00 88.94 99 ALA A N 1
ATOM 724 C CA . ALA A 1 99 ? -9.293 -10.709 3.464 1.00 88.94 99 ALA A CA 1
ATOM 725 C C . ALA A 1 99 ? -8.529 -10.087 2.279 1.00 88.94 99 ALA A C 1
ATOM 727 O O . ALA A 1 99 ? -8.067 -10.802 1.389 1.00 88.94 99 ALA A O 1
ATOM 728 N N . ASN A 1 100 ? -8.358 -8.761 2.262 1.00 85.12 100 ASN A N 1
ATOM 729 C CA . ASN A 1 100 ? -7.529 -8.092 1.257 1.00 85.12 100 ASN A CA 1
ATOM 730 C C . ASN A 1 100 ? -6.038 -8.401 1.441 1.00 85.12 100 ASN A C 1
ATOM 732 O O . ASN A 1 100 ? -5.346 -8.654 0.457 1.00 85.12 100 ASN A O 1
ATOM 736 N N . MET A 1 101 ? -5.551 -8.446 2.683 1.00 84.19 101 MET A N 1
ATOM 737 C CA . MET A 1 101 ? -4.180 -8.859 2.985 1.00 84.19 101 MET A CA 1
ATOM 738 C C . MET A 1 101 ? -3.908 -10.306 2.554 1.00 84.19 101 MET A C 1
ATOM 740 O O . MET A 1 101 ? -2.878 -10.570 1.943 1.00 84.19 101 MET A O 1
ATOM 744 N N . ASP A 1 102 ? -4.849 -11.219 2.806 1.00 85.19 102 ASP A N 1
ATOM 745 C CA . ASP A 1 102 ? -4.759 -12.632 2.417 1.00 85.19 102 ASP A CA 1
ATOM 746 C C . ASP A 1 102 ? -4.687 -12.790 0.881 1.00 85.19 102 ASP A C 1
ATOM 748 O O . ASP A 1 102 ? -3.996 -13.667 0.365 1.00 85.19 102 ASP A O 1
ATOM 752 N N . LYS A 1 103 ? -5.335 -11.899 0.115 1.00 84.12 103 LYS A N 1
ATOM 753 C CA . LYS A 1 103 ? -5.188 -11.853 -1.352 1.00 84.12 103 LYS A CA 1
ATOM 754 C C . LYS A 1 103 ? -3.820 -11.326 -1.778 1.00 84.12 103 LYS A C 1
ATOM 756 O O . LYS A 1 103 ? -3.196 -11.907 -2.663 1.00 84.12 103 LYS A O 1
ATOM 761 N N . LEU A 1 104 ? -3.348 -10.242 -1.165 1.00 81.31 104 LEU A N 1
ATOM 762 C CA . LEU A 1 104 ? -2.044 -9.649 -1.482 1.00 81.31 104 LEU A CA 1
ATOM 763 C C . LEU A 1 104 ? -0.892 -10.605 -1.143 1.00 81.31 104 LEU A C 1
ATOM 765 O O . LEU A 1 104 ? 0.079 -10.680 -1.894 1.00 81.31 104 LEU A O 1
ATOM 769 N N . SER A 1 105 ? -1.017 -11.379 -0.064 1.00 79.12 105 SER A N 1
ATOM 770 C CA . SER A 1 105 ? 0.032 -12.290 0.398 1.00 79.12 105 SER A CA 1
ATOM 771 C C . SER A 1 105 ? 0.328 -13.443 -0.555 1.00 79.12 105 SER A C 1
ATOM 773 O O . SER A 1 105 ? 1.471 -13.892 -0.633 1.00 79.12 105 SER A O 1
ATOM 775 N N . SER A 1 106 ? -0.654 -13.855 -1.362 1.00 80.50 106 SER A N 1
ATOM 776 C CA . SER A 1 106 ? -0.471 -14.890 -2.389 1.00 80.50 106 SER A CA 1
ATOM 777 C C . SER A 1 106 ? 0.559 -14.533 -3.474 1.00 80.50 106 SER A C 1
ATOM 779 O O . SER A 1 106 ? 1.021 -15.420 -4.186 1.00 80.50 106 SER A O 1
ATOM 781 N N . HIS A 1 107 ? 0.957 -13.259 -3.576 1.00 75.94 107 HIS A N 1
ATOM 782 C CA . HIS A 1 107 ? 1.899 -12.760 -4.582 1.00 75.94 107 HIS A CA 1
ATOM 783 C C . HIS A 1 107 ? 3.192 -12.181 -3.969 1.00 75.94 107 HIS A C 1
ATOM 785 O O . HIS A 1 107 ? 3.902 -11.435 -4.639 1.00 75.94 107 HIS A O 1
ATOM 791 N N . TRP A 1 108 ? 3.525 -12.497 -2.708 1.00 71.44 108 TRP A N 1
ATOM 792 C CA . TRP A 1 108 ? 4.712 -11.971 -1.999 1.00 71.44 108 TRP A CA 1
ATOM 793 C C . TRP A 1 108 ? 6.083 -12.528 -2.460 1.00 71.44 108 TRP A C 1
ATOM 795 O O . TRP A 1 108 ? 7.093 -12.310 -1.791 1.00 71.44 108 TRP A O 1
ATOM 805 N N . THR A 1 109 ? 6.156 -13.157 -3.634 1.00 57.88 109 THR A N 1
ATOM 806 C CA . THR A 1 109 ? 7.378 -13.700 -4.271 1.00 57.88 109 THR A CA 1
ATOM 807 C C . THR A 1 109 ? 7.532 -13.171 -5.693 1.00 57.88 109 THR A C 1
ATOM 809 O O . THR A 1 109 ? 8.615 -12.648 -6.041 1.00 57.88 109 THR A O 1
#

pLDDT: mean 82.17, std 13.22, range [51.34, 96.44]

Secondary structure (DSSP, 8-state):
-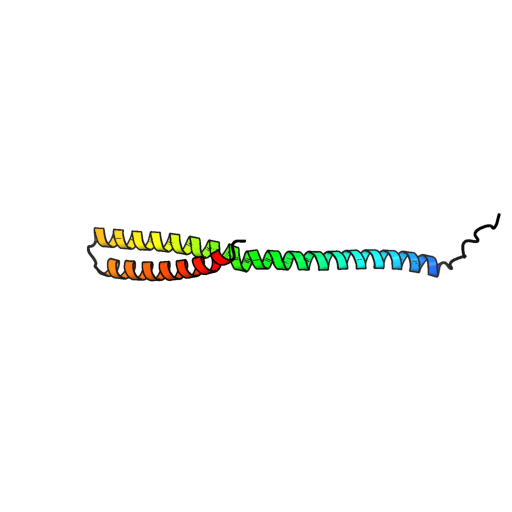---------HHHHHHHHHHHHHHHHHHHHHHHHHHHHHHHHHHHHIIIIIHHHHHHHHHHHHHHHHHHHHHHHHHHH--THHHHHHHHHHHHHHHHHHHHHHHHTT--

Sequence (109 aa):
MPSLKMPSLKIKGRLNGGFGAVCMVLAILVGVTIWEISGVAKINQRIVDLRVPTSAASLGMVNGLNASLAALRGFMITGNPAFKQQRAAIWSDIDGIKANMDKLSSHWT

Foldseek 3Di:
DDDPPDPPDDPVRVVVVVVVVVVVVVVVVVVVVVVVVVVVVVVVCCCVVAVVLLVVLVVLLVVLVVQLVVLVVVCVVPVDCVSVVSNVVSVVSNVVSVVVNVVSVVPPD